Protein AF-A6DM61-F1 (afdb_monomer_lite)

Foldseek 3Di:
DWFKKKKWFKKWDQDDPDPDRIDIDIDIDIDTGPDDVVVLVVVVVVLCVVCVVVVIDGPPDMDMFTGGPPDDPPDDRDDDDDDDPDDPVVVCCVPPPVVPDDDDDPDPDPDPPDDPCPVVVVVVVVVVVVVVVVVVVVVD

pLDDT: mean 81.87, std 16.65, range [36.06, 98.06]

Structure (mmCIF, N/CA/C/O backbone):
data_AF-A6DM61-F1
#
_entry.id   AF-A6DM61-F1
#
loop_
_atom_site.group_PDB
_atom_site.id
_atom_site.type_symbol
_atom_site.label_atom_id
_atom_site.label_alt_id
_atom_site.label_comp_id
_atom_site.label_asym_id
_atom_site.label_entity_id
_atom_site.label_seq_id
_atom_site.pdbx_PDB_ins_code
_atom_site.Cartn_x
_atom_site.Cartn_y
_atom_site.Cartn_z
_atom_site.occupancy
_atom_site.B_iso_or_equiv
_atom_site.auth_seq_id
_atom_site.auth_comp_id
_atom_site.auth_asym_id
_atom_site.auth_atom_id
_atom_site.pdbx_PDB_model_num
ATOM 1 N N . MET A 1 1 ? -13.176 5.844 22.548 1.00 82.81 1 MET A N 1
ATOM 2 C CA . MET A 1 1 ? -12.642 4.471 22.436 1.00 82.81 1 MET A CA 1
ATOM 3 C C . MET A 1 1 ? -11.738 4.445 21.223 1.00 82.81 1 MET A C 1
ATOM 5 O O . MET A 1 1 ? -12.125 5.044 20.225 1.00 82.81 1 MET A O 1
ATOM 9 N N . LYS A 1 2 ? -10.539 3.871 21.332 1.00 87.69 2 LYS A N 1
ATOM 10 C CA . LYS A 1 2 ? -9.658 3.722 20.171 1.00 87.69 2 LYS A CA 1
ATOM 11 C C . LYS A 1 2 ? -10.171 2.595 19.271 1.00 87.69 2 LYS A C 1
ATOM 13 O O . LYS A 1 2 ? -10.968 1.783 19.724 1.00 87.69 2 LYS A O 1
ATOM 18 N N . LYS A 1 3 ? -9.775 2.607 18.003 1.00 89.00 3 LYS A N 1
ATOM 19 C CA . LYS A 1 3 ? -10.082 1.578 17.006 1.00 89.00 3 LYS A CA 1
ATOM 20 C C . LYS A 1 3 ? -8.844 1.293 16.182 1.00 89.00 3 LYS A C 1
ATOM 22 O O . LYS A 1 3 ? -7.924 2.113 16.141 1.00 89.00 3 LYS A O 1
ATOM 27 N N . TYR A 1 4 ? -8.833 0.140 15.535 1.00 90.94 4 TYR A N 1
ATOM 28 C CA . TYR A 1 4 ? -7.799 -0.162 14.569 1.00 90.94 4 TYR A CA 1
ATOM 29 C C . TYR A 1 4 ? -8.129 0.502 13.228 1.00 90.94 4 TYR A C 1
ATOM 31 O O . TYR A 1 4 ? -9.288 0.590 12.820 1.00 90.94 4 TYR A O 1
ATOM 39 N N . TYR A 1 5 ? -7.104 0.969 12.533 1.00 91.31 5 TYR A N 1
ATOM 40 C CA . TYR A 1 5 ? -7.175 1.481 11.171 1.00 91.31 5 TYR A CA 1
ATOM 41 C C . TYR A 1 5 ? -5.982 0.919 10.411 1.00 91.31 5 TYR A C 1
ATOM 43 O O . TYR A 1 5 ? -4.852 1.026 10.884 1.00 91.31 5 TYR A O 1
ATOM 51 N N . SER A 1 6 ? -6.216 0.321 9.251 1.00 92.06 6 SER A N 1
ATOM 52 C CA . SER A 1 6 ? -5.140 -0.033 8.331 1.00 92.06 6 SER A CA 1
ATOM 53 C C . SER A 1 6 ? -4.964 1.083 7.312 1.00 92.06 6 SER A C 1
ATOM 55 O O . SER A 1 6 ? -5.946 1.495 6.693 1.00 92.06 6 SER A O 1
ATOM 57 N N . ILE A 1 7 ? -3.740 1.565 7.129 1.00 94.44 7 ILE A N 1
ATOM 58 C CA . ILE A 1 7 ? -3.417 2.623 6.172 1.00 94.44 7 ILE A CA 1
ATOM 59 C C . ILE A 1 7 ? -2.494 2.053 5.099 1.00 94.44 7 ILE A C 1
ATOM 61 O O . ILE A 1 7 ? -1.419 1.552 5.421 1.00 94.44 7 ILE A O 1
ATOM 65 N N . LYS A 1 8 ? -2.916 2.134 3.834 1.00 95.00 8 LYS A N 1
ATOM 66 C CA . LYS A 1 8 ? -2.079 1.841 2.667 1.00 95.00 8 LYS A CA 1
ATOM 67 C C . LYS A 1 8 ? -1.337 3.104 2.251 1.00 95.00 8 LYS A C 1
ATOM 69 O O . LYS A 1 8 ? -2.006 4.093 1.968 1.00 95.00 8 LYS A O 1
ATOM 74 N N . CYS A 1 9 ? -0.015 3.055 2.157 1.00 96.19 9 CYS A N 1
ATOM 75 C CA . CYS A 1 9 ? 0.834 4.109 1.598 1.00 96.19 9 CYS A CA 1
ATOM 76 C C . CYS A 1 9 ? 1.568 3.590 0.355 1.00 96.19 9 CYS A C 1
ATOM 78 O O . CYS A 1 9 ? 1.813 2.388 0.243 1.00 96.19 9 CYS A O 1
ATOM 80 N N . ILE A 1 10 ? 1.907 4.494 -0.567 1.00 96.69 10 ILE A N 1
ATOM 81 C CA . ILE A 1 10 ? 2.644 4.161 -1.794 1.00 96.69 10 ILE A CA 1
ATOM 82 C C . ILE A 1 10 ? 4.026 4.803 -1.760 1.00 96.69 10 ILE A C 1
ATOM 84 O O . ILE A 1 10 ? 4.161 5.988 -1.439 1.00 96.69 10 ILE A O 1
ATOM 88 N N . PHE A 1 11 ? 5.033 4.023 -2.131 1.00 96.25 11 PHE A N 1
ATOM 89 C CA . PHE A 1 11 ? 6.418 4.458 -2.238 1.00 96.25 11 PHE A CA 1
ATOM 90 C C . PHE A 1 11 ? 6.931 4.225 -3.651 1.00 96.25 11 PHE A C 1
ATOM 92 O O . PHE A 1 11 ? 6.460 3.319 -4.337 1.00 96.25 11 PHE A O 1
ATOM 99 N N . VAL A 1 12 ? 7.895 5.035 -4.072 1.00 96.75 12 VAL A N 1
ATOM 100 C CA . VAL A 1 12 ? 8.623 4.852 -5.326 1.00 96.75 12 VAL A CA 1
ATOM 101 C C . VAL A 1 12 ? 10.119 4.757 -5.051 1.00 96.75 12 VAL A C 1
ATOM 103 O O . VAL A 1 12 ? 10.663 5.470 -4.208 1.00 96.75 12 VAL A O 1
ATOM 106 N N . TYR A 1 13 ? 10.771 3.851 -5.761 1.00 93.38 13 TYR A N 1
ATOM 107 C CA . TYR A 1 13 ? 12.206 3.623 -5.757 1.00 93.38 13 TYR A CA 1
ATOM 108 C C . TYR A 1 13 ? 12.739 3.850 -7.168 1.00 93.38 13 TYR A C 1
ATOM 110 O O . TYR A 1 13 ? 12.061 3.517 -8.143 1.00 93.38 13 TYR A O 1
ATOM 118 N N . GLU A 1 14 ? 13.971 4.335 -7.265 1.00 93.50 14 GLU A N 1
ATOM 119 C CA . GLU A 1 14 ? 14.758 4.346 -8.501 1.00 93.50 14 GLU A CA 1
ATOM 120 C C . GLU A 1 14 ? 15.768 3.189 -8.420 1.00 93.50 14 GLU A C 1
ATOM 122 O O . GLU A 1 14 ? 16.820 3.335 -7.793 1.00 93.50 14 GLU A O 1
ATOM 127 N N . PRO A 1 15 ? 15.429 1.988 -8.927 1.00 85.44 15 PRO A N 1
ATOM 128 C CA . PRO A 1 15 ? 16.294 0.824 -8.788 1.00 85.44 15 PRO A CA 1
ATOM 129 C C . PRO A 1 15 ? 17.581 0.975 -9.611 1.00 85.44 15 PRO A C 1
ATOM 131 O O . PRO A 1 15 ? 17.541 1.216 -10.816 1.00 85.44 15 PRO A O 1
ATOM 134 N N . GLU A 1 16 ? 18.729 0.771 -8.964 1.00 83.75 16 GLU A N 1
ATOM 135 C CA . GLU A 1 16 ? 20.017 0.645 -9.653 1.00 83.75 16 GLU A CA 1
ATOM 136 C C . GLU A 1 16 ? 20.036 -0.644 -10.498 1.00 83.75 16 GLU A C 1
ATOM 138 O O . GLU A 1 16 ? 19.558 -1.688 -10.050 1.00 83.75 16 GLU A O 1
ATOM 143 N N . ASP A 1 17 ? 20.597 -0.577 -11.710 1.00 81.06 17 ASP A N 1
ATOM 144 C CA . ASP A 1 17 ? 20.770 -1.723 -12.620 1.00 81.06 17 ASP A CA 1
ATOM 145 C C . ASP A 1 17 ? 19.473 -2.501 -12.943 1.00 81.06 17 ASP A C 1
ATOM 147 O O . ASP A 1 17 ? 19.458 -3.732 -13.015 1.00 81.06 17 ASP A O 1
ATOM 151 N N . SER A 1 18 ? 18.374 -1.777 -13.156 1.00 82.50 18 SER A N 1
ATOM 152 C CA . SER A 1 18 ? 17.063 -2.316 -13.538 1.00 82.50 18 SER A CA 1
ATOM 153 C C . SER A 1 18 ? 16.665 -1.856 -14.941 1.00 82.50 18 SER A C 1
ATOM 155 O O . SER A 1 18 ? 17.000 -0.747 -15.357 1.00 82.50 18 SER A O 1
ATOM 157 N N . GLU A 1 19 ? 15.923 -2.688 -15.677 1.00 87.25 19 GLU A N 1
ATOM 158 C CA . GLU A 1 19 ? 15.312 -2.280 -16.953 1.00 87.25 19 GLU A CA 1
ATOM 159 C C . GLU A 1 19 ? 14.137 -1.306 -16.763 1.00 87.25 19 GLU A C 1
ATOM 161 O O . GLU A 1 19 ? 13.796 -0.540 -17.665 1.00 87.25 19 GLU A O 1
ATOM 166 N N . TYR A 1 20 ? 13.563 -1.284 -15.559 1.00 86.81 20 TYR A N 1
ATOM 167 C CA . TYR A 1 20 ? 12.519 -0.352 -15.152 1.00 86.81 20 TYR A CA 1
ATOM 168 C C . TYR A 1 20 ? 13.096 0.909 -14.515 1.00 86.81 20 TYR A C 1
ATOM 170 O O . TYR A 1 20 ? 13.983 0.826 -13.666 1.00 86.81 20 TYR A O 1
ATOM 178 N N . LEU A 1 21 ? 12.514 2.061 -14.866 1.00 91.44 21 LEU A N 1
ATOM 179 C CA . LEU A 1 21 ? 12.862 3.368 -14.294 1.00 91.44 21 LEU A CA 1
ATOM 180 C C . LEU A 1 21 ? 12.426 3.515 -12.832 1.00 91.44 21 LEU A C 1
ATOM 182 O O . LEU A 1 21 ? 13.086 4.201 -12.058 1.00 91.44 21 LEU A O 1
ATOM 186 N N . TYR A 1 22 ? 11.309 2.886 -12.467 1.00 94.25 22 TYR A N 1
ATOM 187 C CA . TYR A 1 22 ? 10.694 3.027 -11.154 1.00 94.25 22 TYR A CA 1
ATOM 188 C C . TYR A 1 22 ? 10.217 1.676 -10.641 1.00 94.25 22 TYR A C 1
ATOM 190 O O . TYR A 1 22 ? 9.690 0.866 -11.403 1.00 94.25 22 TYR A O 1
ATOM 198 N N . ARG A 1 23 ? 10.337 1.468 -9.331 1.00 92.38 23 ARG A N 1
ATOM 199 C CA . ARG A 1 23 ? 9.661 0.388 -8.607 1.00 92.38 23 ARG A CA 1
ATOM 200 C C . ARG A 1 23 ? 8.711 1.001 -7.593 1.00 92.38 23 ARG A C 1
ATOM 202 O O . ARG A 1 23 ? 9.128 1.851 -6.812 1.00 92.38 23 ARG A O 1
ATOM 209 N N . TYR A 1 24 ? 7.458 0.562 -7.596 1.00 93.56 24 TYR A N 1
ATOM 210 C CA . TYR A 1 24 ? 6.464 1.010 -6.628 1.00 93.56 24 TYR A CA 1
ATOM 211 C C . TYR A 1 24 ? 6.255 -0.042 -5.544 1.00 93.56 24 TYR A C 1
ATOM 213 O O . TYR A 1 24 ? 6.230 -1.236 -5.828 1.00 93.56 24 TYR A O 1
ATOM 221 N N . GLU A 1 25 ? 6.084 0.408 -4.307 1.00 92.88 25 GLU A N 1
ATOM 222 C CA . GLU A 1 25 ? 5.717 -0.439 -3.173 1.00 92.88 25 GLU A CA 1
ATOM 223 C C . GLU A 1 25 ? 4.383 0.039 -2.607 1.00 92.88 25 GLU A C 1
ATOM 225 O O . GLU A 1 25 ? 4.216 1.222 -2.294 1.00 92.88 25 GLU A O 1
ATOM 230 N N . GLU A 1 26 ? 3.444 -0.891 -2.442 1.00 92.75 26 GLU A N 1
ATOM 231 C CA . GLU A 1 26 ? 2.249 -0.669 -1.637 1.00 92.75 26 GLU A CA 1
ATOM 232 C C . GLU A 1 26 ? 2.462 -1.267 -0.246 1.00 92.75 26 GLU A C 1
ATOM 234 O O . GLU A 1 26 ? 2.549 -2.484 -0.095 1.00 92.75 26 GLU A O 1
ATOM 239 N N . ARG A 1 27 ? 2.505 -0.423 0.790 1.00 91.81 27 ARG A N 1
ATOM 240 C CA . ARG A 1 27 ? 2.699 -0.878 2.172 1.00 91.81 27 ARG A CA 1
ATOM 241 C C . ARG A 1 27 ? 1.468 -0.583 3.011 1.00 91.81 27 ARG A C 1
ATOM 243 O O . ARG A 1 27 ? 1.002 0.556 3.055 1.00 91.81 27 ARG A O 1
ATOM 250 N N . ILE A 1 28 ? 0.946 -1.600 3.693 1.00 92.25 28 ILE A N 1
ATOM 251 C CA . ILE A 1 28 ? -0.194 -1.471 4.608 1.00 92.25 28 ILE A CA 1
ATOM 252 C C . ILE A 1 28 ? 0.311 -1.531 6.049 1.00 92.25 28 ILE A C 1
ATOM 254 O O . ILE A 1 28 ? 0.960 -2.490 6.452 1.00 92.25 28 ILE A O 1
ATOM 258 N N . THR A 1 29 ? -0.014 -0.512 6.838 1.00 93.00 29 THR A N 1
ATOM 259 C CA . THR A 1 29 ? 0.359 -0.391 8.255 1.00 93.00 29 THR A CA 1
ATOM 260 C C . THR A 1 29 ? -0.882 -0.389 9.143 1.00 93.00 29 THR A C 1
ATOM 262 O O . THR A 1 29 ? -1.954 0.034 8.712 1.00 93.00 29 THR A O 1
ATOM 265 N N . LEU A 1 30 ? -0.758 -0.863 10.385 1.00 92.38 30 LEU A N 1
ATOM 266 C CA . LEU A 1 30 ? -1.862 -0.960 11.343 1.00 92.38 30 LEU A CA 1
ATOM 267 C C . LEU A 1 30 ? -1.702 0.057 12.481 1.00 92.38 30 LEU A C 1
ATOM 269 O O . LEU A 1 30 ? -0.671 0.091 13.148 1.00 92.38 30 LEU A O 1
ATOM 273 N N . TRP A 1 31 ? -2.753 0.829 12.757 1.00 93.81 31 TRP A N 1
ATOM 274 C CA . TRP A 1 31 ? -2.743 1.922 13.732 1.00 93.81 31 TRP A CA 1
ATOM 275 C C . TRP A 1 31 ? -3.888 1.799 14.731 1.00 93.81 31 TRP A C 1
ATOM 277 O O . TRP A 1 31 ? -5.028 1.569 14.340 1.00 93.81 31 TRP A O 1
ATOM 287 N N . HIS A 1 32 ? -3.601 1.989 16.022 1.00 94.00 32 HIS A N 1
ATOM 288 C CA . HIS A 1 32 ? -4.605 1.986 17.092 1.00 94.00 32 HIS A CA 1
ATOM 289 C C . HIS A 1 32 ? -4.813 3.403 17.655 1.00 94.00 32 HIS A C 1
ATOM 291 O O . HIS A 1 32 ? -4.115 3.860 18.574 1.00 94.00 32 HIS A O 1
ATOM 297 N N . THR A 1 33 ? -5.786 4.112 17.088 1.00 94.75 33 THR A N 1
ATOM 298 C CA . THR A 1 33 ? -6.001 5.559 17.267 1.00 94.75 33 THR A CA 1
ATOM 299 C C . THR A 1 33 ? -7.447 5.873 17.620 1.00 94.75 33 THR A C 1
ATOM 301 O O . THR A 1 33 ? -8.322 5.004 17.597 1.00 94.75 33 THR A O 1
ATOM 304 N N . LYS A 1 34 ? -7.719 7.117 18.016 1.00 93.94 34 LYS A N 1
ATOM 305 C CA . LYS A 1 34 ? -9.070 7.559 18.384 1.00 93.94 34 LYS A CA 1
ATOM 306 C C . LYS A 1 34 ? -9.981 7.703 17.156 1.00 93.94 34 LYS A C 1
ATOM 308 O O . LYS A 1 34 ? -11.171 7.412 17.244 1.00 93.94 34 LYS A O 1
ATOM 313 N N . ASP A 1 35 ? -9.417 8.123 16.029 1.00 93.00 35 ASP A N 1
ATOM 314 C CA . ASP A 1 35 ? -10.107 8.430 14.782 1.00 93.00 35 ASP A CA 1
ATOM 315 C C . ASP A 1 35 ? -9.196 8.164 13.568 1.00 93.00 35 ASP A C 1
ATOM 317 O O . ASP A 1 35 ? -8.013 7.828 13.703 1.00 93.00 35 ASP A O 1
ATOM 321 N N . MET A 1 36 ? -9.799 8.249 12.382 1.00 93.56 36 MET A N 1
ATOM 322 C CA . MET A 1 36 ? -9.140 8.012 11.099 1.00 93.56 36 MET A CA 1
ATOM 323 C C . MET A 1 36 ? -8.087 9.080 10.785 1.00 93.56 36 MET A C 1
ATOM 325 O O . MET A 1 36 ? -7.023 8.739 10.277 1.00 93.56 36 MET A O 1
ATOM 329 N N . ASP A 1 37 ? -8.356 10.342 11.122 1.00 95.69 37 ASP A N 1
ATOM 330 C CA . ASP A 1 37 ? -7.445 11.458 10.851 1.00 95.69 37 ASP A CA 1
ATOM 331 C C . ASP A 1 37 ? -6.137 11.308 11.640 1.00 95.69 37 ASP A C 1
ATOM 333 O O . ASP A 1 37 ? -5.049 11.509 11.101 1.00 95.69 37 ASP A O 1
ATOM 337 N N . GLU A 1 38 ? -6.221 10.883 12.905 1.00 96.25 38 GLU A N 1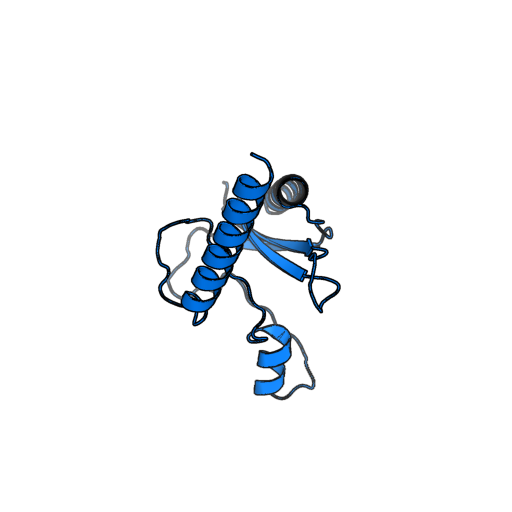
ATOM 338 C CA . GLU A 1 38 ? -5.049 10.552 13.715 1.00 96.25 38 GLU A CA 1
ATOM 339 C C . GLU A 1 38 ? -4.270 9.368 13.124 1.00 96.25 38 GLU A C 1
ATOM 341 O O . GLU A 1 38 ? -3.042 9.410 13.104 1.00 96.25 38 GLU A O 1
ATOM 346 N N . ALA A 1 39 ? -4.953 8.340 12.604 1.00 96.00 39 ALA A N 1
ATOM 347 C CA . ALA A 1 39 ? -4.286 7.209 11.952 1.00 96.00 39 ALA A CA 1
ATOM 348 C C . ALA A 1 39 ? -3.549 7.629 10.677 1.00 96.00 39 ALA A C 1
ATOM 350 O O . ALA A 1 39 ? -2.400 7.239 10.490 1.00 96.00 39 ALA A O 1
ATOM 351 N N . ILE A 1 40 ? -4.183 8.443 9.827 1.00 96.50 40 ILE A N 1
ATOM 352 C CA . ILE A 1 40 ? -3.569 8.971 8.605 1.00 96.50 40 ILE A CA 1
ATOM 353 C C . ILE A 1 40 ? -2.334 9.794 8.958 1.00 96.50 40 ILE A C 1
ATOM 355 O O . ILE A 1 40 ? -1.260 9.520 8.435 1.00 96.50 40 ILE A O 1
ATOM 359 N N . LYS A 1 41 ? -2.450 10.735 9.901 1.00 97.38 41 LYS A N 1
ATOM 360 C CA . LYS A 1 41 ? -1.321 11.575 10.313 1.00 97.38 41 LYS A CA 1
ATOM 361 C C . LYS A 1 41 ? -0.124 10.738 10.776 1.00 97.38 41 LYS A C 1
ATOM 363 O O . LYS A 1 41 ? 1.000 10.985 10.349 1.00 97.38 41 LYS A O 1
ATOM 368 N N . LEU A 1 42 ? -0.361 9.746 11.637 1.00 97.75 42 LEU A N 1
ATOM 369 C CA . LEU A 1 42 ? 0.703 8.867 12.125 1.00 97.75 42 LEU A CA 1
ATOM 370 C C . LEU A 1 42 ? 1.305 8.012 11.000 1.00 97.75 42 LEU A C 1
ATOM 372 O O . LEU A 1 42 ? 2.521 7.840 10.957 1.00 97.75 42 LEU A O 1
ATOM 376 N N . ALA A 1 43 ? 0.478 7.525 10.072 1.00 97.38 43 ALA A N 1
ATOM 377 C CA . ALA A 1 43 ? 0.934 6.763 8.916 1.00 97.38 43 ALA A CA 1
ATOM 378 C C . ALA A 1 43 ? 1.781 7.597 7.949 1.00 97.38 43 ALA A C 1
ATOM 380 O O . ALA A 1 43 ? 2.767 7.098 7.423 1.00 97.38 43 ALA A O 1
ATOM 381 N N . GLU A 1 44 ? 1.446 8.867 7.726 1.00 97.56 44 GLU A N 1
ATOM 382 C CA . GLU A 1 44 ? 2.239 9.765 6.878 1.00 97.56 44 GLU A CA 1
ATOM 383 C C . GLU A 1 44 ? 3.580 10.137 7.521 1.00 97.56 44 GLU A C 1
ATOM 385 O O . GLU A 1 44 ? 4.612 10.195 6.841 1.00 97.56 44 GLU A O 1
ATOM 390 N N . GLU A 1 45 ? 3.581 10.368 8.837 1.00 97.81 45 GLU A N 1
ATOM 391 C CA . GLU A 1 45 ? 4.803 10.582 9.612 1.00 97.81 45 GLU A CA 1
ATOM 392 C C . GLU A 1 45 ? 5.709 9.345 9.541 1.00 97.81 45 GLU A C 1
ATOM 394 O O . GLU A 1 45 ? 6.900 9.476 9.254 1.00 97.81 45 GLU A O 1
ATOM 399 N N . GLU A 1 46 ? 5.152 8.146 9.732 1.00 97.25 46 GLU A N 1
ATOM 400 C CA . GLU A 1 46 ? 5.879 6.879 9.620 1.00 97.25 46 GLU A CA 1
ATOM 401 C C . GLU A 1 46 ? 6.392 6.633 8.202 1.00 97.25 46 GLU A C 1
ATOM 403 O O . GLU A 1 46 ? 7.585 6.385 8.046 1.00 97.25 46 GLU A O 1
ATOM 408 N N . ALA A 1 47 ? 5.555 6.812 7.178 1.00 96.81 47 ALA A N 1
ATOM 409 C CA . ALA A 1 47 ? 5.932 6.664 5.776 1.00 96.81 47 ALA A CA 1
ATOM 410 C C . ALA A 1 47 ? 7.096 7.592 5.407 1.00 96.81 47 ALA A C 1
ATOM 412 O O . ALA A 1 47 ? 8.056 7.177 4.760 1.00 96.81 47 ALA A O 1
ATOM 413 N N . THR A 1 48 ? 7.081 8.836 5.892 1.00 97.19 48 THR A N 1
ATOM 414 C CA . THR A 1 48 ? 8.188 9.779 5.677 1.00 97.19 48 THR A CA 1
ATOM 415 C C . THR A 1 48 ? 9.491 9.302 6.328 1.00 97.19 48 THR A C 1
ATOM 417 O O . THR A 1 48 ? 10.575 9.533 5.790 1.00 97.19 48 THR A O 1
ATOM 420 N N . GLN A 1 49 ? 9.425 8.648 7.492 1.00 95.75 49 GLN A N 1
ATOM 421 C CA . GLN A 1 49 ? 10.612 8.074 8.138 1.00 95.75 49 GLN A CA 1
ATOM 422 C C . GLN A 1 49 ? 11.068 6.781 7.463 1.00 95.75 49 GLN A C 1
ATOM 424 O O . GLN A 1 49 ? 12.272 6.552 7.359 1.00 95.75 49 GLN A O 1
ATOM 429 N N . TYR A 1 50 ? 10.130 5.950 7.012 1.00 93.75 50 TYR A N 1
ATOM 430 C CA . TYR A 1 50 ? 10.400 4.723 6.275 1.00 93.75 50 TYR A CA 1
ATOM 431 C C . TYR A 1 50 ? 11.137 5.030 4.971 1.00 93.75 50 TYR A C 1
ATOM 433 O O . TYR A 1 50 ? 12.236 4.523 4.777 1.00 93.75 50 TYR A O 1
ATOM 441 N N . ALA A 1 51 ? 10.617 5.967 4.173 1.00 94.75 51 ALA A N 1
ATOM 442 C CA . ALA A 1 51 ? 11.200 6.390 2.901 1.00 94.75 51 ALA A CA 1
ATOM 443 C C . ALA A 1 51 ? 12.682 6.797 3.025 1.00 94.75 51 ALA A C 1
ATOM 445 O O . ALA A 1 51 ? 13.539 6.371 2.252 1.00 94.75 51 ALA A O 1
ATOM 446 N N . LYS A 1 52 ? 13.031 7.536 4.089 1.00 92.31 52 LYS A N 1
ATOM 447 C CA . LYS A 1 52 ? 14.428 7.904 4.385 1.00 92.31 52 LYS A CA 1
ATOM 448 C C . LYS A 1 52 ? 15.325 6.702 4.679 1.00 92.31 52 LYS A C 1
ATOM 450 O O . LYS A 1 52 ? 16.513 6.749 4.381 1.00 92.31 52 LYS A O 1
ATOM 455 N N . LYS A 1 53 ? 14.791 5.664 5.326 1.00 90.88 53 LYS A N 1
ATOM 456 C CA . LYS A 1 53 ? 15.547 4.462 5.708 1.00 90.88 53 LYS A CA 1
ATOM 457 C C . LYS A 1 53 ? 15.701 3.489 4.545 1.00 90.88 53 LYS A C 1
ATOM 459 O O . LYS A 1 53 ? 16.736 2.839 4.458 1.00 90.88 53 LYS A O 1
ATOM 464 N N . SER A 1 54 ? 14.689 3.385 3.688 1.00 87.19 54 SER A N 1
ATOM 465 C CA . SER A 1 54 ? 14.672 2.467 2.548 1.00 87.19 54 SER A CA 1
ATOM 466 C C . SER A 1 54 ? 15.231 3.073 1.258 1.00 87.19 54 SER A C 1
ATOM 468 O O . SER A 1 54 ? 15.299 2.373 0.255 1.00 87.19 54 SER A O 1
ATOM 470 N N . ASN A 1 55 ? 15.678 4.336 1.283 1.00 91.25 55 ASN A N 1
ATOM 471 C CA . ASN A 1 55 ? 16.110 5.078 0.094 1.00 91.25 55 ASN A CA 1
ATOM 472 C C . ASN A 1 55 ? 15.011 5.119 -0.985 1.00 91.25 55 ASN A C 1
ATOM 474 O O . ASN A 1 55 ? 15.253 4.857 -2.161 1.00 91.25 55 ASN A O 1
ATOM 478 N N . SER A 1 56 ? 13.790 5.420 -0.547 1.00 94.38 56 SER A N 1
ATOM 479 C CA . SER A 1 56 ? 12.607 5.571 -1.388 1.00 94.38 56 SER A CA 1
ATOM 480 C C . SER A 1 56 ? 11.975 6.944 -1.194 1.00 94.38 56 SER A C 1
ATOM 482 O O . SER A 1 56 ? 12.363 7.715 -0.311 1.00 94.38 56 SER A O 1
ATOM 484 N N . GLU A 1 57 ? 10.977 7.259 -2.011 1.00 97.19 57 GLU A N 1
ATOM 485 C CA . GLU A 1 57 ? 10.130 8.432 -1.848 1.00 97.19 57 GLU A CA 1
ATOM 486 C C . GLU A 1 57 ? 8.699 8.011 -1.493 1.00 97.19 57 GLU A C 1
ATOM 488 O O . GLU A 1 57 ? 8.073 7.215 -2.190 1.00 97.19 57 GLU A O 1
ATOM 493 N N . TYR A 1 58 ? 8.150 8.588 -0.419 1.00 97.06 58 TYR A N 1
ATOM 494 C CA . TYR A 1 58 ? 6.718 8.511 -0.126 1.00 97.06 58 TYR A CA 1
ATOM 495 C C . TYR A 1 58 ? 5.956 9.515 -1.003 1.00 97.06 58 TYR A C 1
ATOM 497 O O . TYR A 1 58 ? 6.059 10.725 -0.792 1.00 97.06 58 TYR A O 1
ATOM 505 N N . ILE A 1 59 ? 5.126 9.031 -1.934 1.00 96.62 59 ILE A N 1
ATOM 506 C CA . ILE A 1 59 ? 4.454 9.879 -2.941 1.00 96.62 59 ILE A CA 1
ATOM 507 C C . ILE A 1 59 ? 3.198 10.605 -2.424 1.00 96.62 59 ILE A C 1
ATOM 509 O O . ILE A 1 59 ? 2.360 11.050 -3.207 1.00 96.62 59 ILE A O 1
ATOM 513 N N . LYS A 1 60 ? 3.052 10.737 -1.097 1.00 94.31 60 LYS A N 1
ATOM 514 C CA . LYS A 1 60 ? 1.950 11.458 -0.426 1.00 94.31 60 LYS A CA 1
ATOM 515 C C . LYS A 1 60 ? 0.556 10.952 -0.802 1.00 94.31 60 LYS A C 1
ATOM 517 O O . LYS A 1 60 ? -0.396 11.724 -0.893 1.00 94.31 60 LYS A O 1
ATOM 522 N N . TYR A 1 61 ? 0.448 9.644 -1.010 1.00 92.44 61 TYR A N 1
ATOM 523 C CA . TYR A 1 61 ? -0.820 8.967 -1.224 1.00 92.44 61 TYR A CA 1
ATOM 524 C C . TYR A 1 61 ? -1.055 7.951 -0.113 1.00 92.44 61 TYR A C 1
ATOM 526 O O . TYR A 1 61 ? -0.272 7.010 0.041 1.00 92.44 61 TYR A O 1
ATOM 534 N N . CYS A 1 62 ? -2.157 8.126 0.618 1.00 90.75 62 CYS A N 1
ATOM 535 C CA . CYS A 1 62 ? -2.607 7.180 1.622 1.00 90.75 62 CYS A CA 1
ATOM 536 C C . CYS A 1 62 ? -4.095 6.834 1.464 1.00 90.75 62 CYS A C 1
ATOM 538 O O . CYS A 1 62 ? -4.911 7.656 1.043 1.00 90.75 62 CYS A O 1
ATOM 540 N N . VAL A 1 63 ? -4.459 5.599 1.813 1.00 90.19 63 VAL A N 1
ATOM 541 C CA . VAL A 1 63 ? -5.852 5.134 1.872 1.00 90.19 63 VAL A CA 1
ATOM 542 C C . VAL A 1 63 ? -6.094 4.488 3.225 1.00 90.19 63 VAL A C 1
ATOM 544 O O . VAL A 1 63 ? -5.373 3.572 3.613 1.00 90.19 63 VAL A O 1
ATOM 547 N N . SER A 1 64 ? -7.117 4.955 3.941 1.00 88.19 64 SER A N 1
ATOM 548 C CA . SER A 1 64 ? -7.511 4.378 5.224 1.00 88.19 64 SER A CA 1
ATOM 549 C C . SER A 1 64 ? -8.633 3.359 5.071 1.00 88.19 64 SER A C 1
ATOM 551 O O . SER A 1 64 ? -9.652 3.623 4.430 1.00 88.19 64 SER A O 1
ATOM 553 N N . HIS A 1 65 ? -8.485 2.224 5.748 1.00 85.50 65 HIS A N 1
ATOM 554 C CA . HIS A 1 65 ? -9.545 1.249 5.957 1.00 85.50 65 HIS A CA 1
ATOM 555 C C . HIS A 1 65 ? -9.756 1.069 7.45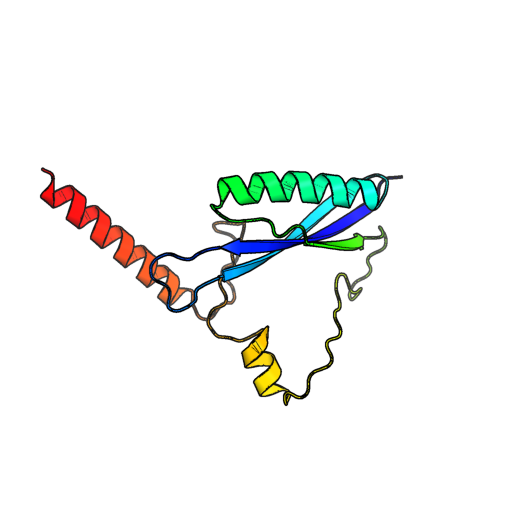8 1.00 85.50 65 HIS A C 1
ATOM 557 O O . HIS A 1 65 ? -8.838 0.756 8.217 1.00 85.50 65 HIS A O 1
ATOM 563 N N . LYS A 1 66 ? -10.986 1.310 7.912 1.00 82.94 66 LYS A N 1
ATOM 564 C CA . LYS A 1 66 ? -11.331 1.183 9.324 1.00 82.94 66 LYS A CA 1
ATOM 565 C C . LYS A 1 66 ? -11.399 -0.288 9.710 1.00 82.94 66 LYS A C 1
ATOM 567 O O . LYS A 1 66 ? -12.137 -1.060 9.104 1.00 82.94 66 LYS A O 1
ATOM 572 N N . LEU A 1 67 ? -10.708 -0.637 10.785 1.00 80.75 67 LEU A N 1
ATOM 573 C CA . LEU A 1 67 ? -10.752 -1.943 11.408 1.00 80.75 67 LEU A CA 1
ATOM 574 C C . LEU A 1 67 ? -11.674 -1.910 12.661 1.00 80.75 67 LEU A C 1
ATOM 576 O O . LEU A 1 67 ? -11.240 -1.549 13.750 1.00 80.75 67 LEU A O 1
ATOM 580 N N . ASP A 1 68 ? -12.972 -2.243 12.520 1.00 68.25 68 ASP A N 1
ATOM 581 C CA . ASP A 1 68 ? -13.913 -2.310 13.659 1.00 68.25 68 ASP A CA 1
ATOM 582 C C . ASP A 1 68 ? -13.760 -3.612 14.465 1.00 68.25 68 ASP A C 1
ATOM 584 O O . ASP A 1 68 ? -13.589 -4.687 13.909 1.00 68.25 68 ASP A O 1
ATOM 588 N N . GLU A 1 69 ? -13.888 -3.537 15.787 1.00 61.22 69 GLU A N 1
ATOM 589 C CA . GLU A 1 69 ? -13.468 -4.582 16.744 1.00 61.22 69 GLU A CA 1
ATOM 590 C C . GLU A 1 69 ? -14.216 -5.932 16.643 1.00 61.22 69 GLU A C 1
ATOM 592 O O . GLU A 1 69 ? -13.869 -6.887 17.331 1.00 61.22 69 GLU A O 1
ATOM 597 N N . LYS A 1 70 ? -15.237 -6.043 15.786 1.00 64.25 70 LYS A N 1
ATOM 598 C CA . LYS A 1 70 ? -16.013 -7.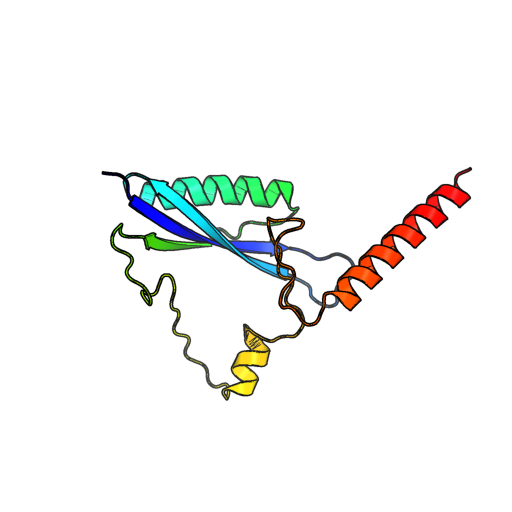274 15.552 1.00 64.25 70 LYS A CA 1
ATOM 599 C C . LYS A 1 70 ? -15.721 -7.882 14.179 1.00 64.25 70 LYS A C 1
ATOM 601 O O . LYS A 1 70 ? -16.647 -8.137 13.403 1.00 64.25 70 LYS A O 1
ATOM 606 N N . TYR A 1 71 ? -14.452 -8.111 13.861 1.00 62.06 71 TYR A N 1
ATOM 607 C CA . TYR A 1 71 ? -14.103 -8.908 12.687 1.00 62.06 71 TYR A CA 1
ATOM 608 C C . TYR A 1 71 ? -14.456 -10.373 12.928 1.00 62.06 71 TYR A C 1
ATOM 610 O O . TYR A 1 71 ? -13.742 -11.097 13.607 1.00 62.06 71 TYR A O 1
ATOM 618 N N . GLY A 1 72 ? -15.604 -10.790 12.396 1.00 64.75 72 GLY A N 1
ATOM 619 C CA . GLY A 1 72 ? -15.856 -12.202 12.126 1.00 64.75 72 GLY A CA 1
ATOM 620 C C . GLY A 1 72 ? -15.014 -12.675 10.940 1.00 64.75 72 GLY A C 1
ATOM 621 O O . GLY A 1 72 ? -14.579 -11.863 10.118 1.00 64.75 72 GLY A O 1
ATOM 622 N N . GLU A 1 73 ? -14.815 -13.986 10.840 1.00 76.06 73 GLU A N 1
ATOM 623 C CA . GLU A 1 73 ? -14.165 -14.629 9.695 1.00 76.06 73 GLU A CA 1
ATOM 624 C C . GLU A 1 73 ? -14.814 -14.188 8.365 1.00 76.06 73 GLU A C 1
ATOM 626 O O . GLU A 1 73 ? -16.031 -14.000 8.275 1.00 76.06 73 GLU A O 1
ATOM 631 N N . GLY A 1 74 ? -13.998 -13.974 7.327 1.00 75.25 74 GLY A N 1
ATOM 632 C CA . GLY A 1 74 ? -14.469 -13.607 5.982 1.00 75.25 74 GLY A CA 1
ATOM 633 C C . GLY A 1 74 ? -14.875 -12.139 5.782 1.00 75.25 74 GLY A C 1
ATOM 634 O O . GLY A 1 74 ? -15.461 -11.794 4.755 1.00 75.25 74 GLY A O 1
ATOM 635 N N . LYS A 1 75 ? -14.592 -11.240 6.732 1.00 80.06 75 LYS A N 1
ATOM 636 C CA . LYS A 1 75 ? -14.828 -9.799 6.554 1.00 80.06 75 LYS A CA 1
ATOM 637 C C . LYS A 1 75 ? -13.705 -9.140 5.748 1.00 80.06 75 LYS A C 1
ATOM 639 O O . LYS A 1 75 ? -12.531 -9.278 6.066 1.00 80.06 75 LYS A O 1
ATOM 644 N N . SER A 1 76 ? -14.094 -8.375 4.729 1.00 76.62 76 SER A N 1
ATOM 645 C CA . SER A 1 76 ? -13.166 -7.632 3.874 1.00 76.62 76 SER A CA 1
ATOM 646 C C . SER A 1 76 ? -12.453 -6.524 4.649 1.00 76.62 76 SER A C 1
ATOM 648 O O . SER A 1 76 ? -13.106 -5.629 5.185 1.00 76.62 76 SER A O 1
ATOM 650 N N . VAL A 1 77 ? -11.121 -6.546 4.625 1.00 77.31 77 VAL A N 1
ATOM 651 C CA . VAL A 1 77 ? -10.257 -5.457 5.116 1.00 77.31 77 VAL A CA 1
ATOM 652 C C . VAL A 1 77 ? -9.966 -4.446 4.003 1.00 77.31 77 VAL A C 1
ATOM 654 O O . VAL A 1 77 ? -9.965 -3.240 4.238 1.00 77.31 77 VAL A O 1
ATOM 657 N N . TYR A 1 78 ? -9.801 -4.934 2.773 1.00 82.06 78 TYR A N 1
ATOM 658 C CA . TYR A 1 78 ? -9.504 -4.142 1.585 1.00 82.06 78 TYR A CA 1
ATOM 659 C C . TYR A 1 78 ? -10.258 -4.696 0.377 1.00 82.06 78 TYR A C 1
ATOM 661 O O . TYR A 1 78 ? -10.332 -5.906 0.185 1.00 82.06 78 TYR A O 1
ATOM 669 N N . SER A 1 79 ? -10.810 -3.809 -0.448 1.00 81.88 79 SER A N 1
ATOM 670 C CA . SER A 1 79 ? -11.337 -4.157 -1.764 1.00 81.88 79 SER A CA 1
ATOM 671 C C . SER A 1 79 ? -11.204 -2.949 -2.680 1.00 81.88 79 SER A C 1
ATOM 673 O O . SER A 1 79 ? -11.520 -1.825 -2.284 1.00 81.88 79 SER A O 1
ATOM 675 N N . THR A 1 80 ? -10.739 -3.182 -3.903 1.00 86.75 80 THR A N 1
ATOM 676 C CA . THR A 1 80 ? -10.656 -2.169 -4.952 1.00 86.75 80 THR A CA 1
ATOM 677 C C . THR A 1 80 ? -11.400 -2.654 -6.185 1.00 86.75 80 THR A C 1
ATOM 679 O O . THR A 1 80 ? -11.390 -3.841 -6.504 1.00 86.75 80 THR A O 1
ATOM 682 N N . LYS A 1 81 ? -12.073 -1.730 -6.869 1.00 91.69 81 LYS A N 1
ATOM 683 C CA . LYS A 1 81 ? -12.663 -1.966 -8.185 1.00 91.69 81 LYS A CA 1
ATOM 684 C C . LYS A 1 81 ? -11.972 -1.042 -9.170 1.00 91.69 81 LYS A C 1
ATOM 686 O O . LYS A 1 81 ? -11.923 0.166 -8.946 1.00 91.69 81 LYS A O 1
ATOM 691 N N . ARG A 1 82 ? -11.464 -1.612 -10.258 1.00 94.06 82 ARG A N 1
ATOM 692 C CA . ARG A 1 82 ? -10.822 -0.887 -11.352 1.00 94.06 82 ARG A CA 1
ATOM 693 C C . ARG A 1 82 ? -11.547 -1.254 -12.637 1.00 94.06 82 ARG A C 1
ATOM 695 O O . ARG A 1 82 ? -11.635 -2.431 -12.963 1.00 94.06 82 ARG A O 1
ATOM 702 N N . ASN A 1 83 ? -12.064 -0.253 -13.339 1.00 97.25 83 ASN A N 1
ATOM 703 C CA . ASN A 1 83 ? -12.531 -0.460 -14.705 1.00 97.25 83 ASN A CA 1
ATOM 704 C C . ASN A 1 83 ? -11.303 -0.663 -15.599 1.00 97.25 83 ASN A C 1
ATOM 706 O O . ASN A 1 83 ? -10.307 0.046 -15.437 1.00 97.25 83 ASN A O 1
ATOM 710 N N . SER A 1 84 ? -11.363 -1.629 -16.505 1.00 96.50 84 SER A N 1
ATOM 711 C CA . SER A 1 84 ? -10.286 -1.944 -17.436 1.00 96.50 84 SER A CA 1
ATOM 712 C C . SER A 1 84 ? -10.884 -2.515 -18.714 1.00 96.50 84 SER A C 1
ATOM 714 O O . SER A 1 84 ? -11.879 -3.233 -18.643 1.00 96.50 84 SER A O 1
ATOM 716 N N . ASP A 1 85 ? -10.263 -2.194 -19.846 1.00 98.06 85 ASP A N 1
ATOM 717 C CA . ASP A 1 85 ? -10.576 -2.792 -21.147 1.00 98.06 85 ASP A CA 1
ATOM 718 C C . ASP A 1 85 ? -9.722 -4.048 -21.421 1.00 98.06 85 ASP A C 1
ATOM 720 O O . ASP A 1 85 ? -9.769 -4.599 -22.517 1.00 98.06 85 ASP A O 1
ATOM 724 N N . LEU A 1 86 ? -8.902 -4.475 -20.450 1.00 97.75 86 LEU A N 1
ATOM 725 C CA . LEU A 1 86 ? -8.092 -5.688 -20.543 1.00 97.75 86 LEU A CA 1
ATOM 726 C C . LEU A 1 86 ? -8.943 -6.930 -20.266 1.00 97.75 86 LEU A C 1
ATOM 728 O O . LEU A 1 86 ? -9.779 -6.929 -19.359 1.00 97.75 86 LEU A O 1
ATOM 732 N N . GLU A 1 87 ? -8.665 -8.004 -21.003 1.00 97.56 87 GLU A N 1
ATOM 733 C CA . GLU A 1 87 ? -9.185 -9.334 -20.684 1.00 97.56 87 GLU A CA 1
ATOM 734 C C . GLU A 1 87 ? -8.553 -9.865 -19.377 1.00 97.56 87 GLU A C 1
ATOM 736 O O . GLU A 1 87 ? -7.483 -9.392 -18.977 1.00 97.56 87 GLU A O 1
ATOM 741 N N . PRO A 1 88 ? -9.185 -10.829 -18.681 1.00 97.00 88 PRO A N 1
ATOM 742 C CA . PRO A 1 88 ? -8.792 -11.234 -17.329 1.00 97.00 88 PRO A CA 1
ATOM 743 C C . PRO A 1 88 ? -7.315 -11.609 -17.148 1.00 97.00 88 PRO A C 1
ATOM 745 O O . PRO A 1 88 ? -6.689 -11.122 -16.210 1.00 97.00 88 PRO A O 1
ATOM 748 N N . GLU A 1 89 ? -6.742 -12.431 -18.027 1.00 95.44 89 GLU A N 1
ATOM 749 C CA . GLU A 1 89 ? -5.337 -12.851 -17.934 1.00 95.44 89 GLU A CA 1
ATOM 750 C C . GLU A 1 89 ? -4.395 -11.659 -18.121 1.00 95.44 89 GLU A C 1
ATOM 752 O O . GLU A 1 89 ? -3.511 -11.426 -17.307 1.00 95.44 89 GLU A O 1
ATOM 757 N N . GLN A 1 90 ? -4.668 -10.819 -19.121 1.00 96.69 90 GLN A N 1
ATOM 758 C CA . GLN A 1 90 ? -3.884 -9.610 -19.373 1.00 96.69 90 GLN A CA 1
ATOM 759 C C . GLN A 1 90 ? -3.969 -8.625 -18.207 1.00 96.69 90 GLN A C 1
ATOM 761 O O . GLN A 1 90 ? -3.010 -7.922 -17.918 1.00 96.69 90 GLN A O 1
ATOM 766 N N . TYR A 1 91 ? -5.120 -8.548 -17.536 1.00 95.38 91 TYR A N 1
ATOM 767 C CA . TYR A 1 91 ? -5.292 -7.713 -16.356 1.00 95.38 91 TYR A CA 1
ATOM 768 C C . TYR A 1 91 ? -4.426 -8.191 -15.184 1.00 95.38 91 TYR A C 1
ATOM 770 O O . TYR A 1 91 ? -3.862 -7.359 -14.470 1.00 95.38 91 TYR A O 1
ATOM 778 N N . LEU A 1 92 ? -4.323 -9.507 -14.978 1.00 94.31 92 LEU A N 1
ATOM 779 C CA . LEU A 1 92 ? -3.458 -10.084 -13.949 1.00 94.31 92 LEU A CA 1
ATOM 780 C C . LEU A 1 92 ? -1.989 -9.820 -14.276 1.00 94.31 92 LEU A C 1
ATOM 782 O O . LEU A 1 92 ? -1.313 -9.201 -13.455 1.00 94.31 92 LEU A O 1
ATOM 786 N N . ASP A 1 93 ? -1.556 -10.149 -15.492 1.00 93.81 93 ASP A N 1
ATOM 787 C CA . ASP A 1 93 ? -0.175 -9.960 -15.953 1.00 93.81 93 ASP A CA 1
ATOM 788 C C . ASP A 1 93 ? 0.256 -8.482 -15.924 1.00 93.81 93 ASP A C 1
ATOM 790 O O . ASP A 1 93 ? 1.435 -8.171 -15.784 1.00 93.81 93 ASP A O 1
ATOM 794 N N . ASN A 1 94 ? -0.690 -7.538 -16.029 1.00 92.44 94 ASN A N 1
ATOM 795 C CA . ASN A 1 94 ? -0.390 -6.105 -15.969 1.00 92.44 94 ASN A CA 1
ATOM 796 C C . ASN A 1 94 ? -0.322 -5.519 -14.551 1.00 92.44 94 ASN A C 1
ATOM 798 O O . ASN A 1 94 ? 0.300 -4.470 -14.374 1.00 92.44 94 ASN A O 1
ATOM 802 N N . PHE A 1 95 ? -1.043 -6.079 -13.575 1.00 90.44 95 PHE A N 1
ATOM 803 C CA . PHE A 1 95 ? -1.259 -5.411 -12.281 1.00 90.44 95 PHE A CA 1
ATOM 804 C C . PHE A 1 95 ? -0.935 -6.256 -11.045 1.00 90.44 95 PHE A C 1
ATOM 806 O O . PHE A 1 95 ? -0.842 -5.669 -9.966 1.00 90.44 95 PHE A O 1
ATOM 813 N N . TYR A 1 96 ? -0.843 -7.583 -11.160 1.00 89.38 96 TYR A N 1
ATOM 814 C CA . TYR A 1 96 ? -0.804 -8.486 -10.002 1.00 89.38 96 TYR A CA 1
ATOM 815 C C . TYR A 1 96 ? 0.161 -9.669 -10.126 1.00 89.38 96 TYR A C 1
ATOM 817 O O . TYR A 1 96 ? 0.704 -10.069 -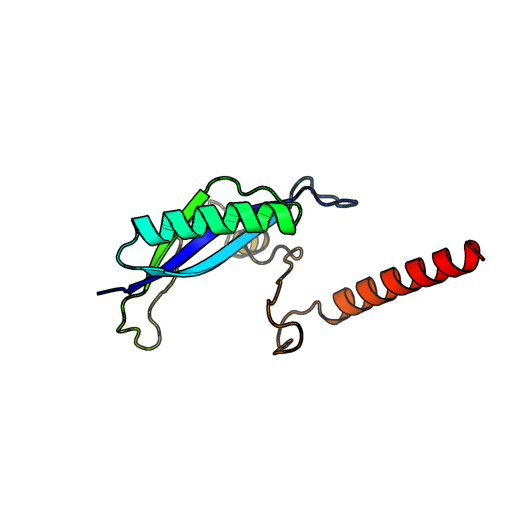9.102 1.00 89.38 96 TYR A O 1
ATOM 825 N N . ASP A 1 97 ? 0.300 -10.251 -11.317 1.00 90.25 97 ASP A N 1
ATOM 826 C CA . ASP A 1 97 ? 1.170 -11.402 -11.607 1.00 90.25 97 ASP A CA 1
ATOM 827 C C . ASP A 1 97 ? 2.112 -11.040 -12.761 1.00 90.25 97 ASP A C 1
ATOM 829 O O . ASP A 1 97 ? 2.108 -11.626 -13.839 1.00 90.25 97 ASP A O 1
ATOM 833 N N . THR A 1 98 ? 2.851 -9.955 -12.557 1.00 88.38 98 THR A N 1
ATOM 834 C CA . THR A 1 98 ? 3.771 -9.375 -13.540 1.00 88.38 98 THR A CA 1
ATOM 835 C C . THR A 1 98 ? 5.050 -10.200 -13.684 1.00 88.38 98 THR A C 1
ATOM 837 O O . THR A 1 98 ? 5.730 -10.109 -14.705 1.00 88.38 98 THR A O 1
ATOM 840 N N . GLY A 1 99 ? 5.389 -11.002 -12.669 1.00 88.44 99 GLY A N 1
ATOM 841 C CA . GLY A 1 99 ? 6.639 -11.753 -12.572 1.00 88.44 99 GLY A CA 1
ATOM 842 C C . GLY A 1 99 ? 7.793 -10.956 -11.954 1.00 88.44 99 GLY A C 1
ATOM 843 O O . GLY A 1 99 ? 8.863 -11.520 -11.728 1.00 88.44 99 GLY A O 1
ATOM 844 N N . ASP A 1 100 ? 7.577 -9.674 -11.649 1.00 84.75 100 ASP A N 1
ATOM 845 C CA . ASP A 1 100 ? 8.564 -8.761 -11.064 1.00 84.75 100 ASP A CA 1
ATOM 846 C C . ASP A 1 100 ? 8.239 -8.377 -9.605 1.00 84.75 100 ASP A C 1
ATOM 848 O O . ASP A 1 100 ? 8.888 -7.503 -9.011 1.00 84.75 100 ASP A O 1
ATOM 852 N N . GLU A 1 101 ? 7.237 -9.018 -8.997 1.00 85.56 101 GLU A N 1
ATOM 853 C CA . GLU A 1 101 ? 6.862 -8.814 -7.601 1.00 85.56 101 GLU A CA 1
ATOM 854 C C . GLU A 1 101 ? 8.001 -9.207 -6.650 1.00 85.56 101 GLU A C 1
ATOM 856 O O . GLU A 1 101 ? 8.572 -10.293 -6.719 1.00 85.56 101 GLU A O 1
ATOM 861 N N . CYS A 1 102 ? 8.284 -8.345 -5.673 1.00 81.88 102 CYS A N 1
ATOM 862 C CA . CYS A 1 102 ? 9.211 -8.642 -4.586 1.00 81.88 102 CYS A CA 1
ATOM 863 C C . CYS A 1 102 ? 8.467 -8.520 -3.257 1.00 81.88 102 CYS A C 1
ATOM 865 O O . CYS A 1 102 ? 8.223 -7.413 -2.771 1.00 81.88 102 CYS A O 1
ATOM 867 N N . ILE A 1 103 ? 8.073 -9.657 -2.681 1.00 76.69 103 ILE A N 1
ATOM 868 C CA . ILE A 1 103 ? 7.401 -9.686 -1.381 1.00 76.69 103 ILE A CA 1
ATOM 869 C C . ILE A 1 103 ? 8.460 -9.550 -0.288 1.00 76.69 103 ILE A C 1
ATOM 871 O O . ILE A 1 103 ? 9.319 -10.414 -0.120 1.00 76.69 103 ILE A O 1
ATOM 875 N N . ILE A 1 104 ? 8.385 -8.456 0.465 1.00 68.38 104 ILE A N 1
ATOM 876 C CA . ILE A 1 104 ? 9.255 -8.201 1.612 1.00 68.38 104 ILE A CA 1
ATOM 877 C C . ILE A 1 104 ? 8.504 -8.649 2.869 1.00 68.38 104 ILE A C 1
ATOM 879 O O . ILE A 1 104 ? 7.506 -8.035 3.245 1.00 68.38 104 ILE A O 1
ATOM 883 N N . SER A 1 105 ? 8.965 -9.720 3.520 1.00 62.00 105 SER A N 1
ATOM 884 C CA . SER A 1 105 ? 8.484 -10.102 4.849 1.00 62.00 105 SER A CA 1
ATOM 885 C C . SER A 1 105 ? 9.291 -9.377 5.931 1.00 62.00 105 SER A C 1
ATOM 887 O O . SER A 1 105 ? 10.521 -9.412 5.934 1.00 62.00 105 SER A O 1
ATOM 889 N N . ASP A 1 106 ? 8.600 -8.742 6.885 1.00 53.53 106 ASP A N 1
ATOM 890 C CA . ASP A 1 106 ? 9.225 -8.196 8.105 1.00 53.53 106 ASP A CA 1
ATOM 891 C C . ASP A 1 106 ? 9.715 -9.314 9.053 1.00 53.53 106 ASP A C 1
ATOM 893 O O . ASP A 1 106 ? 10.450 -9.051 10.008 1.00 53.53 106 ASP A O 1
ATOM 897 N N . ASP A 1 107 ? 9.325 -10.565 8.786 1.00 46.56 107 ASP A N 1
ATOM 898 C CA . ASP A 1 107 ? 9.862 -11.752 9.437 1.00 46.56 107 ASP A CA 1
ATOM 899 C C . ASP A 1 107 ? 11.039 -12.305 8.608 1.00 46.56 107 ASP A C 1
ATOM 901 O O . ASP A 1 107 ? 10.826 -12.806 7.499 1.00 46.56 107 ASP A O 1
ATOM 905 N N . PRO A 1 108 ? 12.293 -12.208 9.089 1.00 41.88 108 PRO A N 1
ATOM 906 C CA . PRO A 1 108 ? 13.443 -12.708 8.346 1.00 41.88 108 PRO A CA 1
ATOM 907 C C . PRO A 1 108 ? 13.514 -14.244 8.290 1.00 41.88 108 PRO A C 1
ATOM 909 O O . PRO A 1 108 ? 14.374 -14.759 7.574 1.00 41.88 108 PRO A O 1
ATOM 912 N N . ILE A 1 109 ? 12.697 -14.990 9.058 1.00 38.97 109 ILE A N 1
ATOM 913 C CA . ILE A 1 109 ? 12.783 -16.466 9.148 1.00 38.97 109 ILE A CA 1
ATOM 914 C C . ILE A 1 109 ? 11.406 -17.179 9.187 1.00 38.97 109 ILE A C 1
ATOM 916 O O . ILE A 1 109 ? 11.342 -18.380 8.928 1.00 38.97 109 ILE A O 1
ATOM 920 N N . GLY A 1 110 ? 10.296 -16.498 9.464 1.00 36.06 110 GLY A N 1
ATOM 921 C CA . GLY A 1 110 ? 8.970 -17.118 9.563 1.00 36.06 110 GLY A CA 1
ATOM 922 C C . GLY A 1 110 ? 8.218 -17.205 8.236 1.00 36.06 110 GLY A C 1
ATOM 923 O O . GLY A 1 110 ? 7.691 -16.210 7.758 1.00 36.06 110 GLY A O 1
ATOM 924 N N . GLU A 1 111 ? 8.119 -18.424 7.701 1.00 39.12 111 GLU A N 1
ATOM 925 C CA . GLU A 1 111 ? 7.145 -18.846 6.677 1.00 39.12 111 GLU A CA 1
ATOM 926 C C . GLU A 1 111 ? 7.390 -18.337 5.245 1.00 39.12 111 GLU A C 1
ATOM 928 O O . GLU A 1 111 ? 6.545 -17.741 4.583 1.00 39.12 111 GLU A O 1
ATOM 933 N N . LEU A 1 112 ? 8.546 -18.730 4.703 1.00 42.69 112 LEU A N 1
ATOM 934 C CA . LEU A 1 112 ? 8.766 -18.925 3.264 1.00 42.69 112 LEU A CA 1
ATOM 935 C C . LEU A 1 112 ? 7.972 -20.141 2.737 1.00 42.69 112 LEU A C 1
ATOM 937 O O . LEU A 1 112 ? 8.530 -21.083 2.180 1.00 42.69 112 LEU A O 1
ATOM 941 N N . GLU A 1 113 ? 6.654 -20.128 2.914 1.00 41.34 113 GLU A N 1
ATOM 942 C CA . GLU A 1 113 ? 5.731 -21.073 2.285 1.00 41.34 113 GLU A CA 1
ATOM 943 C C . GLU A 1 113 ? 4.844 -20.315 1.296 1.00 41.34 113 GLU A C 1
ATOM 945 O O . GLU A 1 113 ? 3.688 -20.011 1.570 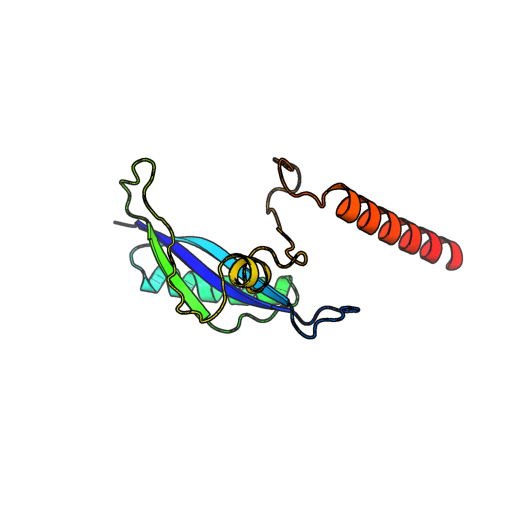1.00 41.34 113 GLU A O 1
ATOM 950 N N . ASN A 1 114 ? 5.447 -20.016 0.141 1.00 47.88 114 ASN A N 1
ATOM 951 C CA . ASN A 1 114 ? 4.864 -19.605 -1.147 1.00 47.88 114 ASN A CA 1
ATOM 952 C C . ASN A 1 114 ? 5.424 -18.282 -1.663 1.00 47.88 114 ASN A C 1
ATOM 954 O O . ASN A 1 114 ? 4.839 -17.221 -1.502 1.00 47.88 114 ASN A O 1
ATOM 958 N N . CYS A 1 115 ? 6.517 -18.392 -2.404 1.00 38.81 115 CYS A N 1
ATOM 959 C CA . CYS A 1 115 ? 6.626 -17.733 -3.697 1.00 38.81 115 CYS A CA 1
ATOM 960 C C . CYS A 1 115 ? 7.607 -18.568 -4.515 1.00 38.81 115 CYS A C 1
ATOM 962 O O . CYS A 1 115 ? 8.646 -18.985 -4.001 1.00 38.81 115 CYS A O 1
ATOM 964 N N . LEU A 1 116 ? 7.274 -18.835 -5.774 1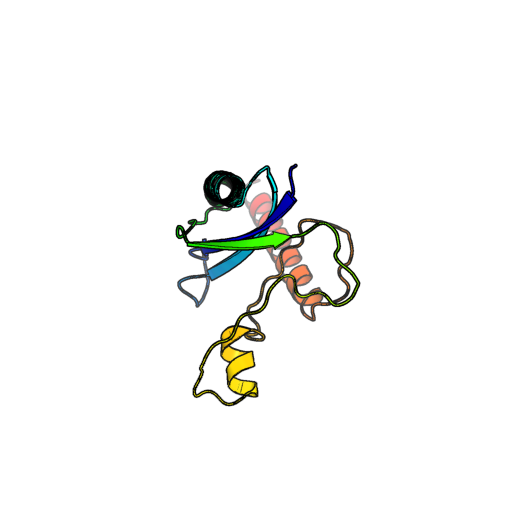.00 42.44 116 LEU A N 1
ATOM 965 C CA . LEU A 1 116 ? 8.041 -19.641 -6.734 1.00 42.44 116 LEU A CA 1
ATOM 966 C C . LEU A 1 116 ? 9.457 -19.097 -7.047 1.00 42.44 116 LEU A C 1
ATOM 968 O O . LEU A 1 116 ? 10.090 -19.553 -7.992 1.00 42.44 116 LEU A O 1
ATOM 972 N N . ASP A 1 117 ? 9.983 -18.177 -6.234 1.00 52.06 117 ASP A N 1
ATOM 973 C CA . ASP A 1 117 ? 11.242 -17.469 -6.452 1.00 52.06 117 ASP A CA 1
ATOM 974 C C . ASP A 1 117 ? 12.243 -17.558 -5.280 1.00 52.06 117 ASP A C 1
ATOM 976 O O . ASP A 1 117 ? 13.281 -16.888 -5.275 1.00 52.06 117 ASP A O 1
ATOM 980 N N . TYR A 1 118 ? 11.988 -18.423 -4.284 1.00 51.25 118 TYR A N 1
ATOM 981 C CA . TYR A 1 118 ? 12.935 -18.655 -3.180 1.00 51.25 118 TYR A CA 1
ATOM 982 C C . TYR A 1 118 ? 14.318 -19.075 -3.693 1.00 51.25 118 TYR A C 1
ATOM 984 O O . TYR A 1 118 ? 15.344 -18.583 -3.222 1.00 51.25 118 TYR A O 1
ATOM 992 N N . GLU A 1 119 ? 14.355 -19.944 -4.703 1.00 56.41 119 GLU A N 1
ATOM 993 C CA . GLU A 1 119 ? 15.605 -20.475 -5.240 1.00 56.41 119 GLU A CA 1
ATOM 994 C C . GLU A 1 119 ? 16.399 -19.407 -6.012 1.00 56.41 119 GLU A C 1
ATOM 996 O O . GLU A 1 119 ? 17.609 -19.284 -5.812 1.00 56.41 119 GLU A O 1
ATOM 1001 N N . GLN A 1 120 ? 15.742 -18.553 -6.810 1.00 56.31 120 GLN A N 1
ATOM 1002 C CA . GLN A 1 120 ? 16.437 -17.470 -7.519 1.00 56.31 120 GLN A CA 1
ATOM 1003 C C . GLN A 1 120 ? 16.902 -16.366 -6.571 1.00 56.31 120 GLN A C 1
ATOM 1005 O O . GLN A 1 120 ? 18.010 -15.842 -6.726 1.00 56.31 120 GLN A O 1
ATOM 1010 N N . THR A 1 121 ? 16.100 -16.042 -5.556 1.00 57.88 121 THR A N 1
ATOM 1011 C CA . THR A 1 121 ? 16.472 -15.068 -4.526 1.00 57.88 121 THR A CA 1
ATOM 1012 C C . THR A 1 121 ? 17.696 -15.550 -3.742 1.00 57.88 121 THR A C 1
ATOM 1014 O O . THR A 1 121 ? 18.649 -14.787 -3.540 1.00 57.88 121 THR A O 1
ATOM 1017 N N . LEU A 1 122 ? 17.748 -16.840 -3.383 1.00 61.75 122 LEU A N 1
ATOM 1018 C CA . LEU A 1 122 ? 18.905 -17.443 -2.715 1.00 61.75 122 LEU A CA 1
ATOM 1019 C C . LEU A 1 122 ? 20.153 -17.434 -3.615 1.00 61.75 122 LEU A C 1
ATOM 1021 O O . LEU A 1 122 ? 21.255 -17.119 -3.154 1.00 61.75 122 LEU A O 1
ATOM 1025 N N . LEU A 1 123 ? 19.992 -17.734 -4.907 1.00 66.38 123 LEU A N 1
ATOM 1026 C CA . LEU A 1 123 ? 21.081 -17.717 -5.887 1.00 66.38 123 LEU A CA 1
ATOM 1027 C C . LEU A 1 123 ? 21.653 -16.306 -6.083 1.00 66.38 123 LEU A C 1
ATOM 1029 O O . LEU A 1 123 ? 22.875 -16.138 -6.020 1.00 66.38 123 LEU A O 1
ATOM 1033 N N . LYS A 1 124 ? 20.800 -15.283 -6.218 1.00 65.44 124 LYS A N 1
ATOM 1034 C CA . LYS A 1 124 ? 21.223 -13.873 -6.310 1.00 65.44 124 LYS A CA 1
ATOM 1035 C C . LYS A 1 124 ? 21.991 -13.439 -5.058 1.00 65.44 124 LYS A C 1
ATOM 1037 O O . LYS A 1 124 ? 23.083 -12.872 -5.167 1.00 65.44 124 LYS A O 1
ATOM 1042 N N . ALA A 1 125 ? 21.497 -13.775 -3.865 1.00 66.50 125 ALA A N 1
ATOM 1043 C CA . ALA A 1 125 ? 22.177 -13.460 -2.606 1.00 66.50 125 ALA A CA 1
ATOM 1044 C C . ALA A 1 125 ? 23.557 -14.144 -2.490 1.00 66.50 125 ALA A C 1
ATOM 1046 O O . ALA A 1 125 ? 24.543 -13.526 -2.067 1.00 66.50 125 ALA A O 1
ATOM 1047 N N . LEU A 1 126 ? 23.666 -15.407 -2.915 1.00 73.94 126 LEU A N 1
ATOM 1048 C CA . LEU A 1 126 ? 24.933 -16.143 -2.950 1.00 73.94 126 LEU A CA 1
ATOM 1049 C C . LEU A 1 126 ? 25.933 -15.530 -3.940 1.00 73.94 126 LEU A C 1
ATOM 1051 O O . LEU A 1 126 ? 27.126 -15.441 -3.632 1.00 73.94 126 LEU A O 1
ATOM 1055 N N . GLU A 1 127 ? 25.483 -15.076 -5.109 1.00 80.56 127 GLU A N 1
ATOM 1056 C CA . GLU A 1 127 ? 26.343 -14.399 -6.083 1.00 80.56 127 GLU A CA 1
ATOM 1057 C C . GLU A 1 127 ? 26.864 -13.053 -5.579 1.00 80.56 127 GLU A C 1
ATOM 1059 O O . GLU A 1 127 ? 28.060 -12.767 -5.709 1.00 80.56 127 GLU A O 1
ATOM 1064 N N . MET A 1 128 ? 26.011 -12.248 -4.944 1.00 69.31 128 MET A N 1
ATOM 1065 C CA . MET A 1 128 ? 26.420 -10.978 -4.338 1.00 69.31 128 MET A CA 1
ATOM 1066 C C . MET A 1 128 ? 27.502 -11.190 -3.272 1.00 69.31 128 MET A C 1
ATOM 1068 O O . MET A 1 128 ? 28.509 -10.475 -3.248 1.00 69.31 128 MET A O 1
ATOM 1072 N N . ASN A 1 129 ? 27.353 -12.218 -2.434 1.00 76.44 129 ASN A N 1
ATOM 1073 C CA . ASN A 1 129 ? 28.353 -12.567 -1.426 1.00 76.44 129 ASN A CA 1
ATOM 1074 C C . ASN A 1 129 ? 29.667 -13.059 -2.049 1.00 76.44 129 ASN A C 1
ATOM 1076 O O . ASN A 1 129 ? 30.743 -12.642 -1.614 1.00 76.44 129 ASN A O 1
ATOM 1080 N N . LYS A 1 130 ? 29.615 -13.861 -3.121 1.00 79.56 130 LYS A N 1
ATOM 1081 C CA . LYS A 1 130 ? 30.818 -14.264 -3.873 1.00 79.56 130 LYS A CA 1
ATOM 1082 C C . LYS A 1 130 ? 31.565 -13.056 -4.444 1.00 79.56 130 LYS A C 1
ATOM 1084 O O . LYS A 1 130 ? 32.793 -13.005 -4.347 1.00 79.56 130 LYS A O 1
ATOM 1089 N N . ARG A 1 131 ? 30.852 -12.065 -4.995 1.00 72.19 131 ARG A N 1
ATOM 1090 C CA . ARG A 1 131 ? 31.452 -10.822 -5.519 1.00 72.19 131 ARG A CA 1
ATOM 1091 C C . ARG A 1 131 ? 32.115 -10.001 -4.410 1.00 72.19 131 ARG A C 1
ATOM 1093 O O . ARG A 1 131 ? 33.256 -9.576 -4.586 1.00 72.19 131 ARG A O 1
ATOM 1100 N N . LYS A 1 132 ? 31.463 -9.852 -3.250 1.00 73.69 132 LYS A N 1
ATOM 1101 C CA . LYS A 1 132 ? 32.034 -9.170 -2.070 1.00 73.69 132 LYS A CA 1
ATOM 1102 C C . LYS A 1 132 ? 33.309 -9.851 -1.566 1.00 73.69 132 LYS A C 1
ATOM 1104 O O . LYS A 1 132 ? 34.319 -9.181 -1.373 1.00 73.69 132 LYS A O 1
ATOM 1109 N N . ILE A 1 133 ? 33.298 -11.179 -1.427 1.00 76.81 133 ILE A N 1
ATOM 1110 C CA . ILE A 1 133 ? 34.474 -11.956 -0.997 1.00 76.81 133 ILE A CA 1
ATOM 1111 C C . ILE A 1 133 ? 35.618 -11.824 -2.006 1.00 76.81 133 ILE A C 1
ATOM 1113 O O . ILE A 1 133 ? 36.775 -11.690 -1.613 1.00 76.81 133 ILE A O 1
ATOM 1117 N N . LYS A 1 134 ? 35.314 -11.852 -3.309 1.00 75.00 134 LYS A N 1
ATOM 1118 C CA . LYS A 1 134 ? 36.323 -11.674 -4.357 1.00 75.00 134 LYS A CA 1
ATOM 1119 C C . LYS A 1 134 ? 36.970 -10.290 -4.281 1.00 75.00 134 LYS A C 1
ATOM 1121 O O . LYS A 1 134 ? 38.189 -10.219 -4.342 1.00 75.00 134 LYS A O 1
ATOM 1126 N N . LYS A 1 135 ? 36.176 -9.231 -4.088 1.00 68.69 135 LYS A N 1
ATOM 1127 C CA . LYS A 1 135 ? 36.667 -7.850 -3.969 1.00 68.69 135 LYS A CA 1
ATOM 1128 C C . LYS A 1 135 ? 37.602 -7.674 -2.766 1.00 68.69 135 LYS A C 1
ATOM 1130 O O . LYS A 1 135 ? 38.698 -7.149 -2.930 1.00 68.69 135 LYS A O 1
ATOM 1135 N N . LEU A 1 136 ? 37.228 -8.230 -1.611 1.00 69.19 136 LEU A N 1
ATOM 1136 C CA . LEU A 1 136 ? 38.050 -8.218 -0.392 1.00 69.19 136 LEU A CA 1
ATOM 1137 C C . LEU A 1 136 ? 39.393 -8.949 -0.556 1.00 69.19 136 LEU A C 1
ATOM 1139 O O . LEU A 1 136 ? 40.377 -8.565 0.061 1.00 69.19 136 LEU A O 1
ATOM 1143 N N . LYS A 1 137 ? 39.453 -9.991 -1.395 1.00 71.56 137 LYS A N 1
ATOM 1144 C CA . LYS A 1 137 ? 40.693 -10.738 -1.672 1.00 71.56 137 LYS A CA 1
ATOM 1145 C C . LYS A 1 137 ? 41.646 -10.036 -2.642 1.00 71.56 137 LYS A C 1
ATOM 1147 O O . LYS A 1 137 ? 42.792 -10.447 -2.734 1.00 71.56 137 LYS A O 1
ATOM 1152 N N . THR A 1 138 ? 41.177 -9.039 -3.387 1.00 70.75 138 THR A N 1
ATOM 1153 C CA . THR A 1 138 ? 42.002 -8.226 -4.303 1.00 70.75 138 THR A CA 1
ATOM 1154 C C . THR A 1 138 ? 42.542 -6.946 -3.664 1.00 70.75 138 THR A C 1
ATOM 1156 O O . THR A 1 138 ? 43.356 -6.271 -4.284 1.00 70.75 138 THR A O 1
ATOM 1159 N N . GLU A 1 139 ? 42.088 -6.604 -2.456 1.00 59.06 139 GLU A N 1
ATOM 1160 C CA . GLU A 1 139 ? 42.497 -5.407 -1.703 1.00 59.06 139 GLU A CA 1
ATOM 1161 C C . GLU A 1 139 ? 43.514 -5.721 -0.577 1.00 59.06 139 GLU A C 1
ATOM 1163 O O . GLU A 1 139 ? 43.889 -4.823 0.175 1.00 59.06 139 GLU A O 1
ATOM 1168 N N . ILE A 1 140 ? 43.974 -6.978 -0.476 1.00 49.00 140 ILE A N 1
ATOM 1169 C CA . ILE A 1 140 ? 45.030 -7.475 0.434 1.00 49.00 140 ILE A CA 1
ATOM 1170 C C . ILE A 1 140 ? 46.222 -7.924 -0.409 1.00 49.00 140 ILE A C 1
ATOM 1172 O O . ILE A 1 140 ? 47.365 -7.586 -0.032 1.00 49.00 140 ILE A O 1
#

Secondary structure (DSSP, 8-state):
--EEEEEEEEEEE--TT-SSS-EEEEEEEEEEESSHHHHHHHHHHHHHHHHHHHT-EEEEEEEEEEE-S---TT--S-------SS-HHHHHHHHT--S------S-SSS---S-TTHHHHHHHHHHHHHHHHHHHHH--

Radius of gyration: 19.35 Å; chains: 1; bounding box: 61×33×44 Å

Organism: NCBI:txid313628

Sequence (140 aa):
MKKYYSIKCIFVYEPEDSEYLYRYEERITLWHTKDMDEAIKLAEEEATQYAKKSNSEYIKYCVSHKLDEKYGEGKSVYSTKRNSDLEPEQYLDNFYDTGDECIISDDPIGELENCLDYEQTLLKALEMNKRKIKKLKTEI